Protein AF-A0A0G1W3F5-F1 (afdb_monomer_lite)

Secondary structure (DSSP, 8-state):
---TT-----------PPPTT-TTSPPHHHHHHHHHHHHHHHHHHHHHHHHHHHHHHHHHHHHHHHHHHHHTT-SSS-HHHHHHHHHHHHHHHHHHHHHHHHHHHHHHHHHHHHHHHHHHHHHHHHHHHH-

pLDDT: mean 78.62, std 17.36, range [33.06, 95.81]

Sequence (131 aa):
MINPLRWKFMDQPEYRPSLPGDPTTLPFAEVRRLLFQFTEIYRWAEQTIGIKRAQVKLLKTQLDNSIRFAQTGAGRGSMAQRERQVKIEHIQVVNKLADMEADILALEGLAVGFNAAREVLSREITSRIKE

Foldseek 3Di:
DDDPPPPPPDDPPPPDQDDPPDPVDDDLVVLVVLLVVLVVLLVVLVVVLVVLVVVLVVLVVVLVVLVVCLVVPPDPDDNVVSVVVNVVSVVVSVVVSVVSVVVSVVSVVSSVVSVVSSVSSVVSNVVVVVD

Structure (mmCIF, N/CA/C/O backbone):
data_AF-A0A0G1W3F5-F1
#
_entry.id   AF-A0A0G1W3F5-F1
#
loop_
_atom_site.group_PDB
_atom_site.id
_atom_site.type_symbol
_atom_site.label_atom_id
_atom_site.label_alt_id
_atom_site.label_comp_id
_atom_site.label_asym_id
_atom_site.label_entity_id
_atom_site.label_seq_id
_atom_site.pdbx_PDB_ins_code
_atom_site.Cartn_x
_atom_site.Cartn_y
_atom_site.Cartn_z
_atom_site.occupancy
_atom_site.B_iso_or_equiv
_atom_site.auth_seq_id
_atom_site.auth_comp_id
_atom_site.auth_asym_id
_atom_site.auth_atom_id
_atom_site.pdbx_PDB_model_num
ATOM 1 N N . MET A 1 1 ? -21.636 -14.979 -18.185 1.00 36.84 1 MET A N 1
ATOM 2 C CA . MET A 1 1 ? -20.432 -14.294 -17.664 1.00 36.84 1 MET A CA 1
ATOM 3 C C . MET A 1 1 ? -20.831 -13.538 -16.411 1.00 36.84 1 MET A C 1
ATOM 5 O O . MET A 1 1 ? -21.661 -12.645 -16.495 1.00 36.84 1 MET A O 1
ATOM 9 N N . ILE A 1 2 ? -20.342 -13.973 -15.252 1.00 35.88 2 ILE A N 1
ATOM 10 C CA . ILE A 1 2 ? -20.656 -13.362 -13.956 1.00 35.88 2 ILE A CA 1
ATOM 11 C C . ILE A 1 2 ? -19.676 -12.205 -13.757 1.00 35.88 2 ILE A C 1
ATOM 13 O O . ILE A 1 2 ? -18.471 -12.403 -13.852 1.00 35.88 2 ILE A O 1
ATOM 17 N N . ASN A 1 3 ? -20.206 -11.002 -13.543 1.00 33.06 3 ASN A N 1
ATOM 18 C CA . ASN A 1 3 ? -19.435 -9.790 -13.283 1.00 33.06 3 ASN A CA 1
ATOM 19 C C . ASN A 1 3 ? -18.866 -9.844 -11.845 1.00 33.06 3 ASN A C 1
ATOM 21 O O . ASN A 1 3 ? -19.659 -9.816 -10.900 1.00 33.06 3 ASN A O 1
ATOM 25 N N . PRO A 1 4 ? -17.536 -9.922 -11.649 1.00 43.28 4 PRO A N 1
ATOM 26 C CA . PRO A 1 4 ? -16.928 -10.080 -10.327 1.00 43.28 4 PRO A CA 1
ATOM 27 C C . PRO A 1 4 ? -16.841 -8.769 -9.524 1.00 43.28 4 PRO A C 1
ATOM 29 O O . PRO A 1 4 ? -16.318 -8.772 -8.415 1.00 43.28 4 PRO A O 1
ATOM 32 N N . LEU A 1 5 ? -17.364 -7.650 -10.041 1.00 43.78 5 LEU A N 1
ATOM 33 C CA . LEU A 1 5 ? -17.274 -6.334 -9.398 1.00 43.78 5 LEU A CA 1
ATOM 34 C C . LEU A 1 5 ? -18.594 -5.822 -8.812 1.00 43.78 5 LEU A C 1
ATOM 36 O O . LEU A 1 5 ? -18.704 -4.645 -8.474 1.00 43.78 5 LEU A O 1
ATOM 40 N N . ARG A 1 6 ? -19.588 -6.691 -8.600 1.00 39.56 6 ARG A N 1
ATOM 41 C CA . ARG A 1 6 ? -20.752 -6.337 -7.774 1.00 39.56 6 ARG A CA 1
ATOM 42 C C . ARG A 1 6 ? -20.363 -6.418 -6.293 1.00 39.56 6 ARG A C 1
ATOM 44 O O . ARG A 1 6 ? -20.807 -7.303 -5.566 1.00 39.56 6 ARG A O 1
ATOM 51 N N . TRP A 1 7 ? -19.484 -5.506 -5.878 1.00 41.03 7 TRP A N 1
ATOM 52 C CA . TRP A 1 7 ? -19.165 -5.239 -4.483 1.00 41.03 7 TRP A CA 1
ATOM 53 C C . TRP A 1 7 ? -20.477 -4.891 -3.791 1.00 41.03 7 TRP A C 1
ATOM 55 O O . TRP A 1 7 ? -21.093 -3.858 -4.060 1.00 41.03 7 TRP A O 1
ATOM 65 N N . LYS A 1 8 ? -20.954 -5.821 -2.966 1.00 42.59 8 LYS A N 1
ATOM 66 C CA . LYS A 1 8 ? -22.104 -5.625 -2.096 1.00 42.59 8 LYS A CA 1
ATOM 67 C C . LYS A 1 8 ? -21.735 -4.564 -1.056 1.00 42.59 8 LYS A C 1
ATOM 69 O O . LYS A 1 8 ? -21.284 -4.889 0.030 1.00 42.59 8 LYS A O 1
ATOM 74 N N . PHE A 1 9 ? -21.937 -3.298 -1.404 1.00 44.41 9 PHE A N 1
ATOM 75 C CA . PHE A 1 9 ? -22.120 -2.193 -0.455 1.00 44.41 9 PHE A CA 1
ATOM 76 C C . PHE A 1 9 ? -23.590 -2.087 -0.004 1.00 44.41 9 PHE A C 1
ATOM 78 O O . PHE A 1 9 ? -24.066 -1.013 0.348 1.00 44.41 9 PHE A O 1
ATOM 85 N N . MET A 1 10 ? -24.337 -3.191 -0.055 1.00 41.16 10 MET A N 1
ATOM 86 C CA . MET A 1 10 ? -25.654 -3.303 0.562 1.00 41.16 10 MET A CA 1
ATOM 87 C C . MET A 1 10 ? -25.500 -4.215 1.769 1.00 41.16 10 MET A C 1
ATOM 89 O O . MET A 1 10 ? -24.906 -5.285 1.647 1.00 41.16 10 MET A O 1
ATOM 93 N N . ASP A 1 11 ? -26.002 -3.718 2.894 1.00 47.00 11 ASP A N 1
ATOM 94 C CA . ASP A 1 11 ? -25.831 -4.190 4.266 1.00 47.00 11 ASP A CA 1
ATOM 95 C C . ASP A 1 11 ? -24.517 -3.721 4.910 1.00 47.00 11 ASP A C 1
ATOM 97 O O . ASP A 1 11 ? -23.648 -4.512 5.273 1.00 47.00 11 ASP A O 1
ATOM 101 N N . GLN A 1 12 ? -24.381 -2.401 5.123 1.00 44.97 12 GLN A N 1
ATOM 102 C CA . GLN A 1 12 ? -23.671 -1.988 6.336 1.00 44.97 12 GLN A CA 1
ATOM 103 C C . GLN A 1 12 ? -24.435 -2.636 7.498 1.00 44.97 12 GLN A C 1
ATOM 105 O O . GLN A 1 12 ? -25.625 -2.342 7.634 1.00 44.97 12 GLN A O 1
ATOM 110 N N . PRO A 1 13 ? -23.829 -3.525 8.307 1.00 48.66 13 PRO A N 1
ATOM 111 C CA . PRO A 1 13 ? -24.481 -3.928 9.537 1.00 48.66 13 PRO A CA 1
ATOM 112 C C . PRO A 1 13 ? -24.707 -2.639 10.322 1.00 48.66 13 PRO A C 1
ATOM 114 O O . PRO A 1 13 ? -23.752 -1.902 10.581 1.00 48.66 13 PRO A O 1
ATOM 117 N N . GLU A 1 14 ? -25.970 -2.323 10.619 1.00 48.94 14 GLU A N 1
ATOM 118 C CA . GLU A 1 14 ? -26.295 -1.264 11.565 1.00 48.94 14 GLU A CA 1
ATOM 119 C C . GLU A 1 14 ? -25.416 -1.500 12.788 1.00 48.94 14 GLU A C 1
ATOM 121 O O . GLU A 1 14 ? -25.505 -2.546 13.436 1.00 48.94 14 GLU A O 1
ATOM 126 N N . TYR A 1 15 ? -24.496 -0.573 13.044 1.00 50.91 15 TYR A N 1
ATOM 127 C CA . TYR A 1 15 ? -23.640 -0.648 14.210 1.00 50.91 15 TYR A CA 1
ATOM 128 C C . TYR A 1 15 ? -24.554 -0.558 15.432 1.00 50.91 15 TYR A C 1
ATOM 130 O O . TYR A 1 15 ? -25.026 0.518 15.800 1.00 50.91 15 TYR A O 1
ATOM 138 N N . ARG A 1 16 ? -24.859 -1.716 16.019 1.00 54.91 16 ARG A N 1
ATOM 139 C CA . ARG A 1 16 ? -25.481 -1.806 17.329 1.00 54.91 16 ARG A CA 1
ATOM 140 C C . ARG A 1 16 ? -24.354 -1.711 18.348 1.00 54.91 16 ARG A C 1
ATOM 142 O O . ARG A 1 16 ? -23.524 -2.621 18.369 1.00 54.91 16 ARG A O 1
ATOM 149 N N . PRO A 1 17 ? -24.289 -0.643 19.161 1.00 54.84 17 PRO A N 1
ATOM 150 C CA . PRO A 1 17 ? -23.378 -0.634 20.292 1.00 54.84 17 PRO A CA 1
ATOM 151 C C . PRO A 1 17 ? -23.688 -1.867 21.144 1.00 54.84 17 PRO A C 1
ATOM 153 O O . PRO A 1 17 ? -24.841 -2.131 21.493 1.00 54.84 17 PRO A O 1
ATOM 156 N N . SER A 1 18 ? -22.664 -2.674 21.382 1.00 57.97 18 SER A N 1
ATOM 157 C CA . SER A 1 18 ? -22.783 -3.903 22.150 1.00 57.97 18 SER A CA 1
ATOM 158 C C . SER A 1 18 ? -23.062 -3.558 23.613 1.00 57.97 18 SER A C 1
ATOM 160 O O . SER A 1 18 ? -22.322 -2.777 24.210 1.00 57.97 18 SER A O 1
ATOM 162 N N . LEU A 1 19 ? -24.149 -4.103 24.169 1.00 55.41 19 LEU A N 1
ATOM 163 C CA . LEU A 1 19 ? -24.585 -3.814 25.537 1.00 55.41 19 LEU A CA 1
ATOM 164 C C . LEU A 1 19 ? -23.595 -4.391 26.568 1.00 55.41 19 LEU A C 1
ATOM 166 O O . LEU A 1 19 ? -22.999 -5.447 26.319 1.00 55.41 19 LEU A O 1
ATOM 170 N N . PRO A 1 20 ? -23.450 -3.765 27.752 1.00 49.75 20 PRO A N 1
ATOM 171 C CA . PRO A 1 20 ? -22.631 -4.310 28.830 1.00 49.75 20 PRO A CA 1
ATOM 172 C C . PRO A 1 20 ? -23.066 -5.743 29.176 1.00 49.75 20 PRO A C 1
ATOM 174 O O . PRO A 1 20 ? -24.195 -5.970 29.605 1.00 49.75 20 PRO A O 1
ATOM 177 N N . GLY A 1 21 ? -22.167 -6.715 28.985 1.00 54.38 21 GLY A N 1
ATOM 178 C CA . GLY A 1 21 ? -22.414 -8.130 29.291 1.00 54.38 21 GLY A CA 1
ATOM 179 C C . GLY A 1 21 ? -22.712 -9.039 28.093 1.00 54.38 21 GLY A C 1
ATOM 180 O O . GLY A 1 21 ? -22.874 -10.241 28.297 1.00 54.38 21 GLY A O 1
ATOM 181 N N . ASP A 1 22 ? -22.741 -8.525 26.857 1.00 61.47 22 AS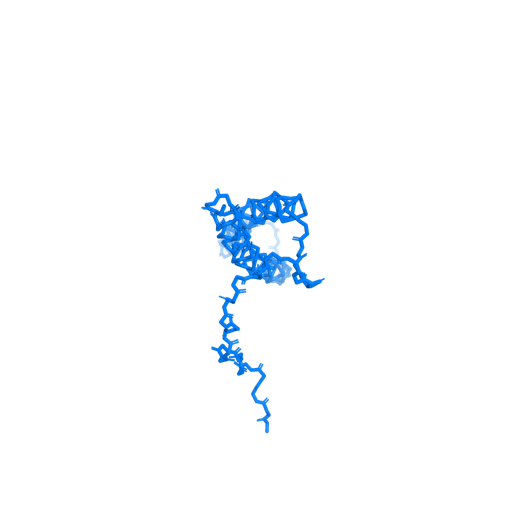P A N 1
ATOM 182 C CA . ASP A 1 22 ? -22.821 -9.384 25.669 1.00 61.47 22 ASP A CA 1
ATOM 183 C C . ASP A 1 22 ? -21.471 -10.113 25.462 1.00 61.47 22 ASP A C 1
ATOM 185 O O . ASP A 1 22 ? -20.437 -9.444 25.351 1.00 61.47 22 ASP A O 1
ATOM 189 N N . PRO A 1 23 ? -21.436 -11.462 25.411 1.00 52.56 23 PRO A N 1
ATOM 190 C CA . PRO A 1 23 ? -20.207 -12.245 25.241 1.00 52.56 23 PRO A CA 1
ATOM 191 C C . PRO A 1 23 ? -19.484 -12.001 23.905 1.00 52.56 23 PRO A C 1
ATOM 193 O O . PRO A 1 23 ? -18.347 -12.440 23.742 1.00 52.56 23 PRO A O 1
ATOM 196 N N . THR A 1 24 ? -20.109 -11.297 22.957 1.00 59.31 24 THR A N 1
ATOM 197 C CA . THR A 1 24 ? -19.477 -10.839 21.708 1.00 59.31 24 THR A CA 1
ATOM 198 C C . THR A 1 24 ? -18.767 -9.484 21.836 1.00 59.31 24 THR A C 1
ATOM 200 O O . THR A 1 24 ? -18.055 -9.060 20.923 1.00 59.31 24 THR A O 1
ATOM 203 N N . THR A 1 25 ? -18.896 -8.821 22.989 1.00 72.44 25 THR A N 1
ATOM 204 C CA . THR A 1 25 ? -18.281 -7.522 23.279 1.00 72.44 25 THR A CA 1
ATOM 205 C C . THR A 1 25 ? -16.818 -7.690 23.657 1.00 72.44 25 THR A C 1
ATOM 207 O O . THR A 1 25 ? -16.486 -8.270 24.692 1.00 72.44 25 THR A O 1
ATOM 210 N N . LEU A 1 26 ? -15.913 -7.112 22.866 1.00 77.56 26 LEU A N 1
ATOM 211 C CA . LEU A 1 26 ? -14.500 -7.066 23.239 1.00 77.56 26 LEU A CA 1
ATOM 212 C C . LEU A 1 26 ? -14.306 -6.302 24.566 1.00 77.56 26 LEU A C 1
ATOM 214 O O . LEU A 1 26 ? -14.922 -5.242 24.756 1.00 77.56 26 LEU A O 1
ATOM 218 N N . PRO A 1 27 ? -13.415 -6.770 25.467 1.00 86.12 27 PRO A N 1
ATOM 219 C CA . PRO A 1 27 ? -13.039 -6.024 26.664 1.00 86.12 27 PRO A CA 1
ATOM 220 C C . PRO A 1 27 ? -12.562 -4.611 26.315 1.00 86.12 27 PRO A C 1
ATOM 222 O O . PRO A 1 27 ? -11.890 -4.406 25.306 1.00 86.12 27 PRO A O 1
ATOM 225 N N . PHE A 1 28 ? -12.850 -3.618 27.160 1.00 84.44 28 PHE A N 1
ATOM 226 C CA . PHE A 1 28 ? -12.495 -2.220 26.868 1.00 84.44 28 PHE A CA 1
ATOM 227 C C . PHE A 1 28 ? -10.990 -2.010 26.621 1.00 84.44 28 PHE A C 1
ATOM 229 O O . PHE A 1 28 ? -10.595 -1.259 25.729 1.00 84.44 28 PHE A O 1
ATOM 236 N N . ALA A 1 29 ? -10.141 -2.721 27.369 1.00 86.31 29 ALA A N 1
ATOM 237 C CA . ALA A 1 29 ? -8.694 -2.718 27.158 1.00 86.31 29 ALA A CA 1
ATOM 238 C C . ALA A 1 29 ? -8.309 -3.218 25.754 1.00 86.31 29 ALA A C 1
ATOM 240 O O . ALA A 1 29 ? -7.408 -2.664 25.127 1.00 86.31 29 ALA A O 1
ATOM 241 N N . GLU A 1 30 ? -9.035 -4.211 25.242 1.00 88.75 30 GLU A N 1
ATOM 242 C CA . GLU A 1 30 ? -8.808 -4.794 23.923 1.00 88.75 30 GLU A CA 1
ATOM 243 C C . GLU A 1 30 ? -9.250 -3.842 22.805 1.00 88.75 30 GLU A C 1
ATOM 245 O O . GLU A 1 30 ? -8.505 -3.625 21.852 1.00 88.75 30 GLU A O 1
ATOM 250 N N . VAL A 1 31 ? -10.391 -3.163 22.969 1.00 87.94 31 VAL A N 1
ATOM 251 C CA . VAL A 1 31 ? -10.846 -2.103 22.048 1.00 87.94 31 VAL A CA 1
ATOM 252 C C . VAL A 1 31 ? -9.803 -0.980 21.947 1.00 87.94 31 VAL A C 1
ATOM 254 O O . VAL A 1 31 ? -9.447 -0.553 20.847 1.00 87.94 31 VAL A O 1
ATOM 257 N N . ARG A 1 32 ? -9.248 -0.529 23.083 1.00 88.50 32 ARG A N 1
ATOM 258 C CA . ARG A 1 32 ? -8.181 0.490 23.107 1.00 88.50 32 ARG A CA 1
ATOM 259 C C . ARG A 1 32 ? -6.888 0.002 22.455 1.00 88.50 32 ARG A C 1
ATOM 261 O O . ARG A 1 32 ? -6.262 0.763 21.716 1.00 88.50 32 ARG A O 1
ATOM 268 N N . ARG A 1 33 ? -6.494 -1.250 22.712 1.00 91.50 33 ARG A N 1
ATOM 269 C CA . ARG A 1 33 ? -5.310 -1.877 22.108 1.00 91.50 33 ARG A CA 1
ATOM 270 C C . ARG A 1 33 ? -5.431 -1.923 20.585 1.00 91.50 33 ARG A C 1
ATOM 272 O O . ARG A 1 33 ? -4.512 -1.488 19.895 1.00 91.50 33 ARG A O 1
ATOM 279 N N . LEU A 1 34 ? -6.574 -2.380 20.072 1.00 90.50 34 LEU A N 1
ATOM 280 C CA . LEU A 1 34 ? -6.845 -2.451 18.636 1.00 90.50 34 LEU A CA 1
ATOM 281 C C . LEU A 1 34 ? -6.871 -1.065 17.988 1.00 90.50 34 LEU A C 1
ATOM 283 O O . LEU A 1 34 ? -6.285 -0.887 16.921 1.00 90.50 34 LEU A O 1
ATOM 287 N N . LEU A 1 35 ? -7.463 -0.058 18.645 1.00 91.44 35 LEU A N 1
ATOM 288 C CA . LEU A 1 35 ? -7.456 1.314 18.128 1.00 91.44 35 LEU A CA 1
ATOM 289 C C . LEU A 1 35 ? -6.023 1.828 17.940 1.00 91.44 35 LEU A C 1
ATOM 291 O O . LEU A 1 35 ? -5.710 2.428 16.908 1.00 91.44 35 LEU A O 1
ATOM 295 N N . PHE A 1 36 ? -5.150 1.588 18.921 1.00 91.06 36 PHE A N 1
ATOM 296 C CA . PHE A 1 36 ? -3.745 1.972 18.825 1.00 91.06 36 PHE A CA 1
ATOM 297 C C . PHE A 1 36 ? -3.041 1.235 17.677 1.00 91.06 36 PHE A C 1
ATOM 299 O O . PHE A 1 36 ? -2.428 1.874 16.825 1.00 91.06 36 PHE A O 1
ATOM 306 N N . GLN A 1 37 ? -3.197 -0.088 17.588 1.00 91.88 37 GLN A N 1
ATOM 307 C CA . GLN A 1 37 ? -2.578 -0.886 16.525 1.00 91.88 37 GLN A CA 1
ATOM 308 C C . GLN A 1 37 ? -3.026 -0.451 15.125 1.00 91.88 37 GLN A C 1
ATOM 310 O O . GLN A 1 37 ? -2.193 -0.255 14.243 1.00 91.88 37 GLN A O 1
ATOM 315 N N . PHE A 1 38 ? -4.325 -0.239 14.917 1.00 91.69 38 PHE A N 1
ATOM 316 C CA . PHE A 1 38 ? -4.845 0.195 13.619 1.00 91.69 38 PHE A CA 1
ATOM 317 C C . PHE A 1 38 ? -4.411 1.623 13.276 1.00 91.69 38 PHE A C 1
ATOM 319 O O . PHE A 1 38 ? -4.216 1.938 12.104 1.00 91.69 38 PHE A O 1
ATOM 326 N N . THR A 1 39 ? -4.209 2.481 14.281 1.00 91.88 39 THR A N 1
ATOM 327 C CA . THR A 1 39 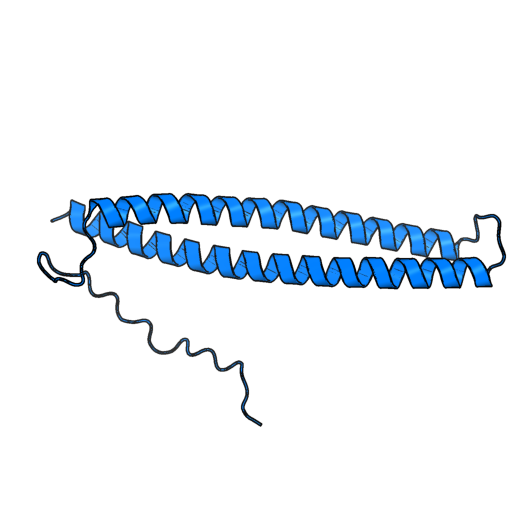? -3.633 3.824 14.094 1.00 91.88 39 THR A CA 1
ATOM 328 C C . THR A 1 39 ? -2.228 3.762 13.518 1.00 91.88 39 THR A C 1
ATOM 330 O O . THR A 1 39 ? -1.933 4.476 12.557 1.00 91.88 39 THR A O 1
ATOM 333 N N . GLU A 1 40 ? -1.389 2.889 14.064 1.00 94.56 40 GLU A N 1
ATOM 334 C CA . GLU A 1 40 ? -0.012 2.732 13.605 1.00 94.56 40 GLU A CA 1
ATOM 335 C C . GLU A 1 40 ? 0.049 2.116 12.203 1.00 94.56 40 GLU A C 1
ATOM 337 O O . GLU A 1 40 ? 0.763 2.631 11.342 1.00 94.56 40 GLU A O 1
ATOM 342 N N . ILE A 1 41 ? -0.769 1.095 11.921 1.00 91.38 41 ILE A N 1
ATOM 343 C CA . ILE A 1 41 ? -0.827 0.479 10.585 1.00 91.38 41 ILE A CA 1
ATOM 344 C C . ILE A 1 41 ? -1.311 1.483 9.531 1.00 91.38 41 ILE A C 1
ATOM 346 O O . ILE A 1 41 ? -0.707 1.591 8.464 1.00 91.38 41 ILE A O 1
ATOM 350 N N . TYR A 1 42 ? -2.358 2.255 9.836 1.00 91.88 42 TYR A N 1
ATOM 351 C CA . TYR A 1 42 ? -2.849 3.309 8.947 1.00 91.88 42 TYR A CA 1
ATOM 352 C C . TYR A 1 42 ? -1.755 4.334 8.620 1.00 91.88 42 TYR A C 1
ATOM 354 O O . TYR A 1 42 ? -1.519 4.648 7.455 1.00 91.88 42 TYR A O 1
ATOM 362 N N . ARG A 1 43 ? -1.050 4.838 9.642 1.00 93.75 43 ARG A N 1
ATOM 363 C CA . ARG A 1 43 ? 0.031 5.819 9.451 1.00 93.75 43 ARG A CA 1
ATOM 364 C C . ARG A 1 43 ? 1.169 5.259 8.608 1.00 93.75 43 ARG A C 1
ATOM 366 O O . ARG A 1 43 ? 1.676 5.957 7.732 1.00 93.75 43 ARG A O 1
ATOM 373 N N . TRP A 1 44 ? 1.561 4.016 8.867 1.00 95.69 44 TRP A N 1
ATOM 374 C CA . TRP A 1 44 ? 2.590 3.334 8.092 1.00 95.69 44 TRP A CA 1
ATOM 375 C C . TRP A 1 44 ? 2.182 3.174 6.620 1.00 95.69 44 TRP A C 1
ATOM 377 O O . TRP A 1 44 ? 2.996 3.434 5.729 1.00 95.69 44 TRP A O 1
ATOM 387 N N . ALA A 1 45 ? 0.924 2.807 6.354 1.00 92.62 45 ALA A N 1
ATOM 388 C CA . ALA A 1 45 ? 0.404 2.673 4.997 1.00 92.62 45 ALA A CA 1
ATOM 389 C C . ALA A 1 45 ? 0.462 4.014 4.246 1.00 92.62 45 ALA A C 1
ATOM 391 O O . ALA A 1 45 ? 1.045 4.077 3.164 1.00 92.62 45 ALA A O 1
ATOM 392 N N . GLU A 1 46 ? -0.024 5.099 4.857 1.00 93.44 46 GLU A N 1
ATOM 393 C CA . GLU A 1 46 ? 0.013 6.455 4.285 1.00 93.44 46 GLU A CA 1
ATOM 394 C C . GLU A 1 46 ? 1.440 6.921 3.952 1.00 93.44 46 GLU A C 1
ATOM 396 O O . GLU A 1 46 ? 1.715 7.411 2.852 1.00 93.44 46 GLU A O 1
ATOM 401 N N . GLN A 1 47 ? 2.388 6.719 4.874 1.00 95.81 47 GLN A N 1
ATOM 402 C CA . GLN A 1 47 ? 3.795 7.061 4.640 1.00 95.81 47 GLN A CA 1
ATOM 403 C C . GLN A 1 47 ? 4.392 6.249 3.485 1.00 95.81 47 GLN A C 1
ATOM 405 O O . GLN A 1 47 ? 5.087 6.795 2.622 1.00 95.81 47 GLN A O 1
ATOM 410 N N . THR A 1 48 ? 4.092 4.951 3.438 1.00 94.44 48 THR A N 1
ATOM 411 C CA . THR A 1 48 ? 4.607 4.048 2.404 1.00 94.44 48 THR A CA 1
ATOM 412 C C . THR A 1 48 ? 4.038 4.392 1.025 1.00 94.44 48 THR A C 1
ATOM 414 O O . THR A 1 48 ? 4.788 4.410 0.045 1.00 94.44 48 THR A O 1
ATOM 417 N N . ILE A 1 49 ? 2.748 4.739 0.937 1.00 95.12 49 ILE A N 1
ATOM 418 C CA . ILE A 1 49 ? 2.110 5.239 -0.292 1.00 95.12 49 ILE A CA 1
ATOM 419 C C . ILE A 1 49 ? 2.834 6.492 -0.793 1.00 95.12 49 ILE A C 1
ATOM 421 O O . ILE A 1 49 ? 3.179 6.576 -1.974 1.00 95.12 49 ILE A O 1
ATOM 425 N N . GLY A 1 50 ? 3.119 7.446 0.101 1.00 94.19 50 GLY A N 1
ATOM 426 C CA . GLY A 1 50 ? 3.851 8.668 -0.238 1.00 94.19 50 GLY A CA 1
ATOM 427 C C . GLY A 1 50 ? 5.224 8.386 -0.859 1.00 94.19 50 GLY A C 1
ATOM 428 O O . GLY A 1 50 ? 5.558 8.933 -1.914 1.00 94.19 50 GLY A O 1
ATOM 429 N N . ILE A 1 51 ? 5.991 7.474 -0.256 1.00 95.62 51 ILE A N 1
ATOM 430 C CA . ILE A 1 51 ? 7.309 7.062 -0.759 1.00 95.62 51 ILE A CA 1
ATOM 431 C C . ILE A 1 51 ? 7.190 6.384 -2.129 1.00 95.62 51 ILE A C 1
ATOM 433 O O . ILE A 1 51 ? 7.910 6.752 -3.061 1.00 95.62 51 ILE A O 1
ATOM 437 N N . LYS A 1 52 ? 6.271 5.423 -2.288 1.00 92.94 52 LYS A N 1
ATOM 438 C CA . LYS A 1 52 ? 6.091 4.702 -3.559 1.00 92.94 52 LYS A CA 1
ATOM 439 C C . LYS A 1 52 ? 5.660 5.640 -4.688 1.00 92.94 52 LYS A C 1
ATOM 441 O O . LYS A 1 52 ? 6.214 5.568 -5.782 1.00 92.94 52 LYS A O 1
ATOM 446 N N . ARG A 1 53 ? 4.756 6.591 -4.430 1.00 95.25 53 ARG A N 1
ATOM 447 C CA . ARG A 1 53 ? 4.363 7.615 -5.418 1.00 95.25 53 ARG A CA 1
ATOM 448 C C . ARG A 1 53 ? 5.549 8.483 -5.853 1.00 95.25 53 ARG A C 1
ATOM 450 O O . ARG A 1 53 ? 5.689 8.782 -7.041 1.00 95.25 53 ARG A O 1
ATOM 457 N N . ALA A 1 54 ? 6.432 8.854 -4.924 1.00 93.69 54 ALA A N 1
ATOM 458 C CA . ALA A 1 54 ? 7.654 9.587 -5.255 1.00 93.69 54 ALA A CA 1
ATOM 459 C C . ALA A 1 54 ? 8.607 8.752 -6.133 1.00 93.69 54 ALA A C 1
ATOM 461 O O . ALA A 1 54 ? 9.147 9.265 -7.116 1.00 93.69 54 ALA A O 1
ATOM 462 N N . GLN A 1 55 ? 8.760 7.459 -5.834 1.00 92.50 55 GLN A N 1
ATOM 463 C CA . GLN A 1 55 ? 9.558 6.529 -6.643 1.00 92.50 55 GLN A CA 1
ATOM 464 C C . GLN A 1 55 ? 8.988 6.355 -8.056 1.00 92.50 55 GLN A C 1
ATOM 466 O O . GLN A 1 55 ? 9.742 6.420 -9.026 1.00 92.50 55 GLN A O 1
ATOM 471 N N . VAL A 1 56 ? 7.666 6.217 -8.190 1.00 92.50 56 VAL A N 1
ATOM 472 C CA . VAL A 1 56 ? 6.975 6.161 -9.489 1.00 92.50 56 VAL A CA 1
ATOM 473 C C . VAL A 1 56 ? 7.261 7.420 -10.309 1.00 92.50 56 VAL A C 1
ATOM 475 O O . VAL A 1 56 ? 7.623 7.325 -11.482 1.00 92.50 56 VAL A O 1
ATOM 478 N N . LYS A 1 57 ? 7.166 8.609 -9.700 1.00 93.44 57 LYS A N 1
ATOM 479 C CA . LYS A 1 57 ? 7.460 9.882 -10.379 1.00 93.44 57 LYS A CA 1
ATOM 480 C C . LYS A 1 57 ? 8.910 9.954 -10.871 1.00 93.44 57 LYS A C 1
ATOM 482 O O . LYS A 1 57 ? 9.156 10.406 -11.992 1.00 93.44 57 LYS A O 1
ATOM 487 N N . LEU A 1 58 ? 9.859 9.493 -10.056 1.00 91.31 58 LEU A N 1
ATOM 488 C CA . LEU A 1 58 ? 11.272 9.445 -10.426 1.00 91.31 58 LEU A CA 1
ATOM 489 C C . LEU A 1 58 ? 11.517 8.481 -11.595 1.00 91.31 58 LEU A C 1
ATOM 491 O O . LEU A 1 58 ? 12.171 8.863 -12.562 1.00 91.31 58 LEU A O 1
ATOM 495 N N . LEU A 1 59 ? 10.959 7.268 -11.539 1.00 89.19 59 LEU A N 1
ATOM 496 C CA . LEU A 1 59 ? 11.108 6.261 -12.596 1.00 89.19 59 LEU A CA 1
ATOM 497 C C . LEU A 1 59 ? 10.496 6.718 -13.924 1.00 89.19 59 LEU A C 1
ATOM 499 O O . LEU A 1 59 ? 11.127 6.558 -14.965 1.00 89.19 59 LEU A O 1
ATOM 503 N N . LYS A 1 60 ? 9.315 7.350 -13.893 1.00 89.38 60 LYS A N 1
ATOM 504 C CA . LYS A 1 60 ? 8.703 7.958 -15.089 1.00 89.38 60 LYS A CA 1
ATOM 505 C C . LYS A 1 60 ? 9.617 9.028 -15.698 1.00 89.38 60 LYS A C 1
ATOM 507 O O . LYS A 1 60 ? 9.868 9.014 -16.896 1.00 89.38 60 LYS A O 1
ATOM 512 N N . THR A 1 61 ? 10.209 9.882 -14.860 1.00 89.44 61 THR A N 1
ATOM 513 C CA . THR A 1 61 ? 11.154 10.920 -15.315 1.00 89.44 61 THR A CA 1
ATOM 514 C C . THR A 1 61 ? 12.423 10.321 -15.934 1.00 89.44 61 THR A C 1
ATOM 516 O O . THR A 1 61 ? 12.915 10.813 -16.948 1.00 89.44 61 THR A O 1
ATOM 519 N N . GLN A 1 62 ? 12.965 9.252 -15.342 1.00 85.06 62 GLN A N 1
ATOM 520 C CA . GLN A 1 62 ? 14.121 8.540 -15.894 1.00 85.06 62 GLN A CA 1
ATOM 521 C C . GLN A 1 62 ? 13.796 7.910 -17.252 1.00 85.06 62 GLN A C 1
ATOM 523 O O . GLN A 1 62 ? 14.585 8.055 -18.183 1.00 85.06 62 GLN A O 1
ATOM 528 N N . LEU A 1 63 ? 12.623 7.282 -17.384 1.00 84.56 63 LEU A N 1
ATOM 529 C CA . LEU A 1 63 ? 12.170 6.683 -18.637 1.00 84.56 63 LEU A CA 1
ATOM 530 C C . LEU A 1 63 ? 12.047 7.726 -19.757 1.00 84.56 63 LEU A C 1
ATOM 532 O O . LEU A 1 63 ? 12.573 7.514 -20.851 1.00 84.56 63 LEU A O 1
ATOM 536 N N . ASP A 1 64 ? 11.426 8.871 -19.473 1.00 85.06 64 ASP A N 1
ATOM 537 C CA . ASP A 1 64 ? 11.278 9.966 -20.439 1.00 85.06 64 ASP A CA 1
ATOM 538 C C . ASP A 1 64 ? 12.637 10.506 -20.907 1.00 85.06 64 ASP A C 1
ATOM 540 O O . ASP A 1 64 ? 12.839 10.776 -22.095 1.00 85.06 64 ASP A O 1
ATOM 544 N N . ASN A 1 65 ? 13.598 10.628 -19.986 1.00 83.19 65 ASN A N 1
ATOM 545 C CA . ASN A 1 65 ? 14.952 11.070 -20.310 1.00 83.19 65 ASN A CA 1
ATOM 546 C C . ASN A 1 65 ? 15.692 10.054 -21.189 1.00 83.19 65 ASN A C 1
ATOM 548 O O . ASN A 1 65 ? 16.332 10.457 -22.162 1.00 83.19 65 ASN A O 1
ATOM 552 N N . SER A 1 66 ? 15.567 8.754 -20.901 1.00 79.06 66 SER A N 1
ATOM 553 C CA . SER A 1 66 ? 16.154 7.694 -21.732 1.00 79.06 66 SER A CA 1
ATOM 554 C C . SER A 1 66 ? 15.572 7.689 -23.147 1.00 79.06 66 SER A C 1
ATOM 556 O O . SER A 1 66 ? 16.319 7.570 -24.119 1.00 79.06 66 SER A O 1
ATOM 558 N N . ILE A 1 67 ? 14.257 7.892 -23.293 1.00 78.88 67 ILE A N 1
ATOM 559 C CA . ILE A 1 67 ? 13.602 7.991 -24.606 1.00 78.88 67 ILE A CA 1
ATOM 560 C C . ILE A 1 67 ? 14.119 9.209 -25.381 1.00 78.88 67 ILE A C 1
ATOM 562 O O . ILE A 1 67 ? 14.490 9.081 -26.549 1.00 78.88 67 ILE A O 1
ATOM 566 N N . ARG A 1 68 ? 14.203 10.383 -24.743 1.00 80.19 68 ARG A N 1
ATOM 567 C CA . ARG A 1 68 ? 14.734 11.596 -25.391 1.00 80.19 68 ARG A CA 1
ATOM 568 C C . ARG A 1 68 ? 16.188 11.427 -25.819 1.00 80.19 68 ARG A C 1
ATOM 570 O O . ARG A 1 68 ? 16.544 11.823 -26.923 1.00 80.19 68 ARG A O 1
ATOM 577 N N . PHE A 1 69 ? 17.020 10.815 -24.980 1.00 72.94 69 PHE A N 1
ATOM 578 C CA . PHE A 1 69 ? 18.418 10.528 -25.307 1.00 72.94 69 PHE A CA 1
ATOM 579 C C . PHE A 1 69 ? 18.554 9.580 -26.508 1.00 72.94 69 PHE A C 1
ATOM 581 O O . PHE A 1 69 ? 19.395 9.789 -27.383 1.00 72.94 69 PHE A O 1
ATOM 588 N N . ALA A 1 70 ? 17.692 8.564 -26.591 1.00 71.00 70 ALA A N 1
ATOM 589 C CA . ALA A 1 70 ? 17.637 7.660 -27.736 1.00 71.00 70 ALA A CA 1
ATOM 590 C C . ALA A 1 70 ? 17.294 8.393 -29.041 1.00 71.00 70 ALA A C 1
ATOM 592 O O . ALA A 1 70 ? 17.893 8.119 -30.080 1.00 71.00 70 ALA A O 1
ATOM 593 N N . GLN A 1 71 ? 16.356 9.342 -28.970 1.00 72.81 71 GLN A N 1
ATOM 594 C CA . GLN A 1 71 ? 15.871 10.117 -30.113 1.00 72.81 71 GLN A CA 1
ATOM 595 C C . GLN A 1 71 ? 16.872 11.172 -30.605 1.00 72.81 71 GLN A C 1
ATOM 597 O O . GLN A 1 71 ? 16.919 11.449 -31.799 1.00 72.81 71 GLN A O 1
ATOM 602 N N . THR A 1 72 ? 17.688 11.756 -29.722 1.00 75.31 72 THR A N 1
ATOM 603 C CA . THR A 1 72 ? 18.643 12.820 -30.092 1.00 75.31 72 THR A CA 1
ATOM 604 C C . THR A 1 72 ? 19.951 12.303 -30.692 1.00 75.31 72 THR A C 1
ATOM 606 O O . THR A 1 72 ? 20.788 13.099 -31.112 1.00 75.31 72 THR A O 1
ATOM 609 N N . GLY A 1 73 ? 20.162 10.983 -30.756 1.00 59.91 73 GLY A N 1
ATOM 610 C CA . GLY A 1 73 ? 21.332 10.398 -31.418 1.00 59.91 73 GLY A CA 1
ATOM 611 C C . GLY A 1 73 ? 22.676 10.678 -30.723 1.00 59.91 73 GLY A C 1
ATOM 612 O O . GLY A 1 73 ? 23.729 10.338 -31.271 1.00 59.91 73 GLY A O 1
ATOM 613 N N . ALA A 1 74 ? 22.682 11.215 -29.501 1.00 55.75 74 ALA A N 1
ATOM 614 C CA . ALA A 1 74 ? 23.891 11.564 -28.756 1.00 55.75 74 ALA A CA 1
ATOM 615 C C . ALA A 1 74 ? 24.522 10.331 -28.074 1.00 55.75 74 ALA A C 1
ATOM 617 O O . ALA A 1 74 ? 24.341 10.106 -26.891 1.00 55.75 74 ALA A O 1
ATOM 618 N N . GLY A 1 75 ? 25.263 9.490 -28.797 1.00 56.91 75 GLY A N 1
ATOM 619 C CA . GLY A 1 75 ? 25.900 8.295 -28.219 1.00 56.91 75 GLY A CA 1
ATOM 620 C C . GLY A 1 75 ? 26.861 7.602 -29.183 1.00 56.91 75 GLY A C 1
ATOM 621 O O . GLY A 1 75 ? 26.887 7.928 -30.368 1.00 56.91 75 GLY A O 1
ATOM 622 N N . ARG A 1 76 ? 27.662 6.642 -28.703 1.00 57.44 76 ARG A N 1
ATOM 623 C CA . ARG A 1 76 ? 28.484 5.751 -29.549 1.00 57.44 76 ARG A CA 1
ATOM 624 C C . ARG A 1 76 ? 27.757 4.408 -29.704 1.00 57.44 76 ARG A C 1
ATOM 626 O O . ARG A 1 76 ? 27.450 3.774 -28.706 1.00 57.44 76 ARG A O 1
ATOM 633 N N . GLY A 1 77 ? 27.455 3.999 -30.939 1.00 65.62 77 GLY A N 1
ATOM 634 C CA . GLY A 1 77 ? 26.725 2.758 -31.269 1.00 65.62 77 GLY A CA 1
ATOM 635 C C . GLY A 1 77 ? 25.763 2.948 -32.446 1.00 65.62 77 GLY A C 1
ATOM 636 O O . GLY A 1 77 ? 25.373 4.085 -32.722 1.00 65.62 77 GLY A O 1
ATOM 637 N N . SER A 1 78 ? 25.379 1.881 -33.153 1.00 74.75 78 SER A N 1
ATOM 638 C CA . SER A 1 78 ? 24.427 2.001 -34.273 1.00 74.75 78 SER A CA 1
ATOM 639 C C . SER A 1 78 ? 23.020 2.358 -33.770 1.00 74.75 78 SER A C 1
ATOM 641 O O . SER A 1 78 ? 22.653 2.006 -32.647 1.00 74.75 78 SER A O 1
ATOM 643 N N . MET A 1 79 ? 22.212 3.047 -34.585 1.00 71.94 79 MET A N 1
ATOM 644 C CA . MET A 1 79 ? 20.821 3.396 -34.234 1.00 71.94 79 MET A CA 1
ATOM 645 C C . MET A 1 79 ? 20.010 2.163 -33.803 1.00 71.94 79 MET A C 1
ATOM 647 O O . MET A 1 79 ? 19.371 2.176 -32.755 1.00 71.94 79 MET A O 1
ATOM 651 N N . ALA A 1 80 ? 20.150 1.051 -34.533 1.00 74.06 80 ALA A N 1
ATOM 652 C CA . ALA A 1 80 ? 19.465 -0.208 -34.237 1.00 74.06 80 ALA A CA 1
ATOM 653 C C . ALA A 1 80 ? 19.837 -0.811 -32.865 1.00 74.06 80 ALA A C 1
ATOM 655 O O . ALA A 1 80 ? 19.004 -1.454 -32.225 1.00 74.06 80 ALA A O 1
ATOM 656 N N . GLN A 1 81 ? 21.074 -0.618 -32.390 1.00 74.50 81 GLN A N 1
ATOM 657 C CA . GLN A 1 81 ? 21.483 -1.067 -31.052 1.00 74.50 81 GLN A CA 1
ATOM 658 C C . GLN A 1 81 ? 20.858 -0.205 -29.951 1.00 74.50 81 GLN A C 1
ATOM 660 O O . GLN A 1 81 ? 20.406 -0.744 -28.942 1.00 74.50 81 GLN A O 1
ATOM 665 N N . ARG A 1 82 ? 20.776 1.115 -30.153 1.00 71.06 82 ARG A N 1
ATOM 666 C CA . ARG A 1 82 ? 20.172 2.039 -29.178 1.00 71.06 82 ARG A CA 1
ATOM 667 C C . ARG A 1 82 ? 18.671 1.835 -29.058 1.00 71.06 82 ARG A C 1
ATOM 669 O O . ARG A 1 82 ? 18.157 1.780 -27.949 1.00 71.06 82 ARG A O 1
ATOM 676 N N . GLU A 1 83 ? 17.984 1.650 -30.182 1.00 72.31 83 GLU A N 1
ATOM 677 C CA . GLU A 1 83 ? 16.550 1.352 -30.194 1.00 72.31 83 GLU A CA 1
ATOM 678 C C . GLU A 1 83 ? 16.233 0.051 -29.455 1.00 72.31 83 GLU A C 1
ATOM 680 O O . GLU A 1 83 ? 15.294 0.004 -28.660 1.00 72.31 83 GLU A O 1
ATOM 685 N N . ARG A 1 84 ? 17.037 -1.003 -29.659 1.00 75.69 84 ARG A N 1
ATOM 686 C CA . ARG A 1 84 ? 16.879 -2.261 -28.916 1.00 75.69 84 ARG A CA 1
ATOM 687 C C . ARG A 1 84 ? 17.129 -2.081 -27.421 1.00 75.69 84 ARG A C 1
ATOM 689 O O . ARG A 1 84 ? 16.331 -2.579 -26.633 1.00 75.69 84 ARG A O 1
ATOM 696 N N . GLN A 1 85 ? 18.187 -1.367 -27.039 1.00 76.06 85 GLN A N 1
ATOM 697 C CA . GLN A 1 85 ? 18.516 -1.118 -25.633 1.00 76.06 85 GLN A CA 1
ATOM 698 C C . GLN A 1 85 ? 17.397 -0.347 -24.926 1.00 76.06 85 GLN A C 1
ATOM 700 O O . GLN A 1 85 ? 16.903 -0.780 -23.890 1.00 76.06 85 GLN A O 1
ATOM 705 N N . VAL A 1 86 ? 16.924 0.738 -25.539 1.00 76.75 86 VAL A N 1
ATOM 706 C CA . VAL A 1 86 ? 15.843 1.567 -24.993 1.00 76.75 86 VAL A CA 1
ATOM 707 C C . VAL A 1 86 ? 14.553 0.773 -24.906 1.00 76.75 86 VAL A C 1
ATOM 709 O O . VAL A 1 86 ? 13.847 0.883 -23.916 1.00 76.75 86 VAL A O 1
ATOM 712 N N . LYS A 1 87 ? 14.253 -0.085 -25.887 1.00 77.75 87 LYS A N 1
ATOM 713 C CA . LYS A 1 87 ? 13.073 -0.955 -25.838 1.00 77.75 87 LYS A CA 1
ATOM 714 C C . LYS A 1 87 ? 13.136 -1.961 -24.682 1.00 77.75 87 LYS A C 1
ATOM 716 O O . LYS A 1 87 ? 12.115 -2.199 -24.044 1.00 77.75 87 LYS A O 1
ATOM 721 N N . ILE A 1 88 ? 14.308 -2.531 -24.395 1.00 77.75 88 ILE A N 1
ATOM 722 C CA . ILE A 1 88 ? 14.502 -3.456 -23.265 1.00 77.75 88 ILE A CA 1
ATOM 723 C C . ILE A 1 88 ? 14.366 -2.713 -21.931 1.00 77.75 88 ILE A C 1
ATOM 725 O O . ILE A 1 88 ? 13.598 -3.148 -21.072 1.00 77.75 88 ILE A O 1
ATOM 729 N N . GLU A 1 89 ? 15.048 -1.575 -21.778 1.00 78.12 89 GLU A N 1
ATOM 730 C CA . GLU A 1 89 ? 14.940 -0.723 -20.586 1.00 78.12 89 GLU A CA 1
ATOM 731 C C . GLU A 1 89 ? 13.498 -0.255 -20.367 1.00 78.12 89 GLU A C 1
ATOM 733 O O . GLU A 1 89 ? 12.992 -0.295 -19.248 1.00 78.12 89 GLU A O 1
ATOM 738 N N . HIS A 1 90 ? 12.798 0.101 -21.444 1.00 82.81 90 HIS A N 1
ATOM 739 C CA . HIS A 1 90 ? 11.405 0.518 -21.398 1.00 82.81 90 HIS A CA 1
ATOM 740 C C . HIS A 1 90 ? 10.501 -0.595 -20.867 1.00 82.81 90 HIS A C 1
ATOM 742 O O . HIS A 1 90 ? 9.706 -0.344 -19.969 1.00 82.81 90 HIS A O 1
ATOM 748 N N . ILE A 1 91 ? 10.640 -1.831 -21.357 1.00 83.06 91 ILE A N 1
ATOM 749 C CA . ILE A 1 91 ? 9.830 -2.963 -20.876 1.00 83.06 91 ILE A CA 1
ATOM 750 C C . ILE A 1 91 ? 10.083 -3.219 -19.384 1.00 83.06 91 ILE A C 1
ATOM 752 O O . ILE A 1 91 ? 9.138 -3.396 -18.618 1.00 83.06 91 ILE A O 1
ATOM 756 N N . GLN A 1 92 ? 11.345 -3.204 -18.952 1.00 84.25 92 GLN A N 1
ATOM 757 C CA . GLN A 1 92 ? 11.696 -3.433 -17.549 1.00 84.25 92 GLN A CA 1
ATOM 758 C C . GLN A 1 92 ? 11.149 -2.335 -16.629 1.00 84.25 92 GLN A C 1
ATOM 760 O O . GLN A 1 92 ? 10.587 -2.638 -15.575 1.00 84.25 92 GLN A O 1
ATOM 765 N N . VAL A 1 93 ? 11.285 -1.066 -17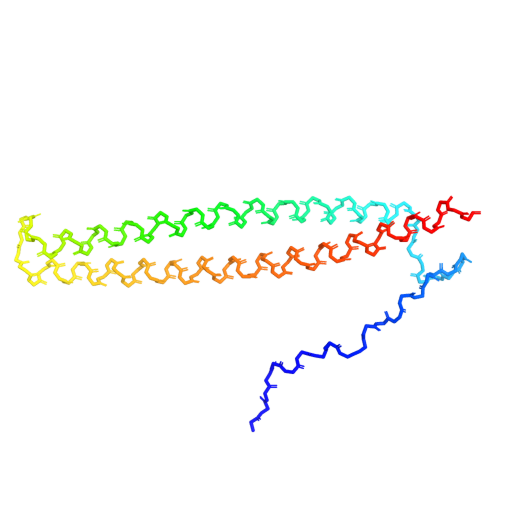.024 1.00 86.12 93 VAL A N 1
ATOM 766 C CA . VAL A 1 93 ? 10.784 0.069 -16.239 1.00 86.12 93 VAL A CA 1
ATOM 767 C C . VAL A 1 93 ? 9.258 0.088 -16.217 1.00 86.12 93 VAL A C 1
ATOM 769 O O . VAL A 1 93 ? 8.688 0.319 -15.156 1.00 86.12 93 VAL A O 1
ATOM 772 N N . VAL A 1 94 ? 8.588 -0.208 -17.334 1.00 87.06 94 VAL A N 1
ATOM 773 C CA . VAL A 1 94 ? 7.120 -0.286 -17.388 1.00 87.06 94 VAL A CA 1
ATOM 774 C C . VAL A 1 94 ? 6.586 -1.397 -16.489 1.00 87.06 94 VAL A C 1
ATOM 776 O O . VAL A 1 94 ? 5.661 -1.141 -15.724 1.00 87.06 94 VAL A O 1
ATOM 779 N N . ASN A 1 95 ? 7.193 -2.587 -16.500 1.00 89.44 95 ASN A N 1
ATOM 780 C CA . ASN A 1 95 ? 6.790 -3.665 -15.591 1.00 89.44 95 ASN A CA 1
ATOM 781 C C . ASN A 1 95 ? 6.967 -3.248 -14.125 1.00 89.44 95 ASN A C 1
ATOM 783 O O . ASN A 1 95 ? 6.047 -3.378 -13.326 1.00 89.44 95 ASN A O 1
ATOM 787 N N . LYS A 1 96 ? 8.112 -2.644 -13.788 1.00 90.56 96 LYS A N 1
ATOM 788 C CA . LYS A 1 96 ? 8.371 -2.144 -12.432 1.00 90.56 96 LYS A CA 1
ATOM 789 C C . LYS A 1 96 ? 7.389 -1.047 -12.010 1.00 90.56 96 LYS A C 1
ATOM 791 O O . LYS A 1 96 ? 7.010 -0.981 -10.844 1.00 90.56 96 LYS A O 1
ATOM 796 N N . LEU A 1 97 ? 6.997 -0.171 -12.935 1.00 92.19 97 LEU A N 1
ATOM 797 C CA . LEU A 1 97 ? 5.986 0.856 -12.690 1.00 92.19 97 LEU A CA 1
ATOM 798 C C . LEU A 1 97 ? 4.616 0.230 -12.428 1.00 92.19 97 LEU A C 1
ATOM 800 O O . LEU A 1 97 ? 3.964 0.635 -11.472 1.00 92.19 97 LEU A O 1
ATOM 804 N N . ALA A 1 98 ? 4.217 -0.769 -13.219 1.00 91.19 98 ALA A N 1
ATOM 805 C CA . ALA A 1 98 ? 2.960 -1.483 -13.025 1.00 91.19 98 ALA A CA 1
ATOM 806 C C . ALA A 1 98 ? 2.910 -2.186 -11.657 1.00 91.19 98 ALA A C 1
ATOM 808 O O . ALA A 1 98 ? 1.923 -2.046 -10.938 1.00 91.19 98 ALA A O 1
ATOM 809 N N . ASP A 1 99 ? 3.996 -2.856 -11.257 1.00 93.69 99 ASP A N 1
ATOM 810 C CA . ASP A 1 99 ? 4.104 -3.495 -9.939 1.00 93.69 99 ASP A CA 1
ATOM 811 C C . ASP A 1 99 ? 3.989 -2.463 -8.803 1.00 93.69 99 ASP A C 1
ATOM 813 O O . ASP A 1 99 ? 3.252 -2.656 -7.837 1.00 93.69 99 ASP A O 1
ATOM 817 N N . MET A 1 100 ? 4.668 -1.316 -8.930 1.00 93.31 100 MET A N 1
ATOM 818 C CA . MET A 1 100 ? 4.578 -0.239 -7.939 1.00 93.31 100 MET A CA 1
ATOM 819 C C . MET A 1 100 ? 3.185 0.390 -7.866 1.00 93.31 100 MET A C 1
ATOM 821 O O . MET A 1 100 ? 2.737 0.742 -6.776 1.00 93.31 100 MET A O 1
ATOM 825 N N . GLU A 1 101 ? 2.508 0.561 -9.000 1.00 93.62 101 GLU A N 1
ATOM 826 C CA . GLU A 1 101 ? 1.142 1.087 -9.051 1.00 93.62 101 GLU A CA 1
ATOM 827 C C . GLU A 1 101 ? 0.145 0.102 -8.417 1.00 93.62 101 GLU A C 1
ATOM 829 O O . GLU A 1 101 ? -0.724 0.527 -7.653 1.00 93.62 101 GLU A O 1
ATOM 834 N N . ALA A 1 102 ? 0.320 -1.207 -8.632 1.00 94.81 102 ALA A N 1
ATOM 835 C CA . ALA A 1 102 ? -0.464 -2.245 -7.963 1.00 94.81 102 ALA A CA 1
ATOM 836 C C . ALA A 1 102 ? -0.237 -2.259 -6.439 1.00 94.81 102 ALA A C 1
ATOM 838 O O . ALA A 1 102 ? -1.200 -2.314 -5.671 1.00 94.81 102 ALA A O 1
ATOM 839 N N . ASP A 1 103 ? 1.015 -2.136 -5.989 1.00 93.81 103 ASP A N 1
ATOM 840 C CA . ASP A 1 103 ? 1.352 -2.025 -4.565 1.00 93.81 103 ASP A CA 1
ATOM 841 C C . ASP A 1 103 ? 0.707 -0.797 -3.907 1.00 93.81 103 ASP A C 1
ATOM 843 O O . ASP A 1 103 ? 0.229 -0.872 -2.774 1.00 93.81 103 ASP A O 1
ATOM 847 N N . ILE A 1 104 ? 0.714 0.350 -4.598 1.00 95.50 104 ILE A N 1
ATOM 848 C CA . ILE A 1 104 ? 0.085 1.583 -4.108 1.00 95.50 104 ILE A CA 1
ATOM 849 C C . ILE A 1 104 ? -1.416 1.358 -3.917 1.00 95.50 104 ILE A C 1
ATOM 851 O O . ILE A 1 104 ? -1.929 1.655 -2.842 1.00 95.50 104 ILE A O 1
ATOM 855 N N . LEU A 1 105 ? -2.099 0.781 -4.910 1.00 95.69 105 LEU A N 1
ATOM 856 C CA . LEU A 1 105 ? -3.530 0.468 -4.827 1.00 95.69 105 LEU A CA 1
ATOM 857 C C . LEU A 1 105 ? -3.854 -0.472 -3.657 1.00 95.69 105 LEU A C 1
ATOM 859 O O . LEU A 1 105 ? -4.830 -0.258 -2.936 1.00 95.69 105 LEU A O 1
ATOM 863 N N . ALA A 1 106 ? -3.028 -1.497 -3.435 1.00 94.19 106 ALA A N 1
ATOM 864 C CA . ALA A 1 106 ? -3.204 -2.412 -2.311 1.00 94.19 106 ALA A CA 1
ATOM 865 C C . ALA A 1 106 ? -3.046 -1.697 -0.957 1.00 94.19 106 ALA A C 1
ATOM 867 O O . ALA A 1 106 ? -3.852 -1.904 -0.046 1.00 94.19 106 ALA A O 1
ATOM 868 N N . LEU A 1 107 ? -2.041 -0.825 -0.830 1.00 94.06 107 LEU A N 1
ATOM 869 C CA . LEU A 1 107 ? -1.821 -0.030 0.379 1.00 94.06 107 LEU A CA 1
ATOM 870 C C . LEU A 1 107 ? -2.936 0.993 0.616 1.00 94.06 107 LEU A C 1
ATOM 872 O O . LEU A 1 107 ? -3.321 1.197 1.763 1.00 94.06 107 LEU A O 1
ATOM 876 N N . GLU A 1 108 ? -3.479 1.605 -0.437 1.00 95.25 108 GLU A N 1
ATOM 877 C CA . GLU A 1 108 ? -4.624 2.518 -0.343 1.00 95.25 108 GLU A CA 1
ATOM 878 C C . GLU A 1 108 ? -5.869 1.790 0.171 1.00 95.25 108 GLU A C 1
ATOM 880 O O . GLU A 1 108 ? -6.519 2.260 1.104 1.00 95.25 108 GLU A O 1
ATOM 885 N N . GLY A 1 109 ? -6.170 0.604 -0.370 1.00 92.19 109 GLY A N 1
ATOM 886 C CA . GLY A 1 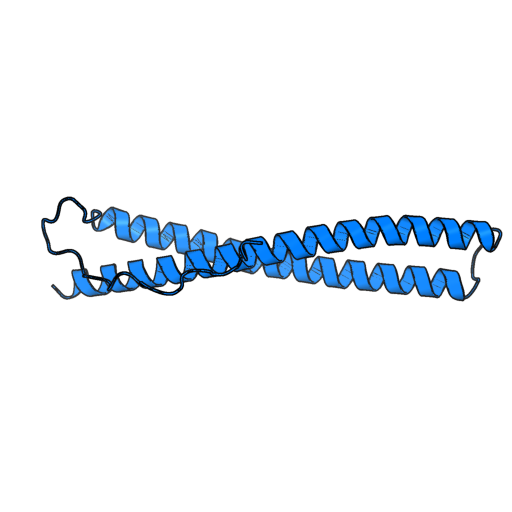109 ? -7.272 -0.226 0.124 1.00 92.19 109 GLY A CA 1
ATOM 887 C C . GLY A 1 109 ? -7.097 -0.607 1.597 1.00 92.19 109 GLY A C 1
ATOM 888 O O . GLY A 1 109 ? -8.044 -0.542 2.385 1.00 92.19 109 GLY A O 1
ATOM 889 N N . LEU A 1 110 ? -5.866 -0.939 1.989 1.00 90.94 110 LEU A N 1
ATOM 890 C CA . LEU A 1 110 ? -5.509 -1.235 3.371 1.00 90.94 110 LEU A CA 1
ATOM 891 C C . LEU A 1 110 ? -5.682 -0.007 4.283 1.00 90.94 110 LEU A C 1
ATOM 893 O O . LEU A 1 110 ? -6.298 -0.116 5.343 1.00 90.94 110 LEU A O 1
ATOM 897 N N . ALA A 1 111 ? -5.206 1.168 3.862 1.00 92.31 111 ALA A N 1
ATOM 898 C CA . ALA A 1 111 ? -5.352 2.419 4.603 1.00 92.31 111 ALA A CA 1
ATOM 899 C C . ALA A 1 111 ? -6.831 2.784 4.811 1.00 92.31 111 ALA A C 1
ATOM 90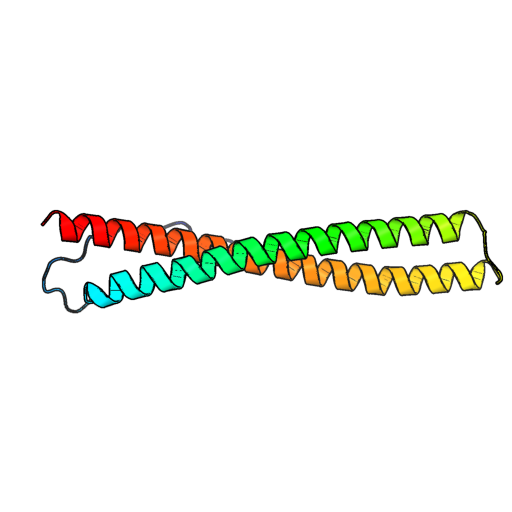1 O O . ALA A 1 111 ? -7.232 3.096 5.933 1.00 92.31 111 ALA A O 1
ATOM 902 N N . VAL A 1 112 ? -7.666 2.658 3.775 1.00 93.69 112 VAL A N 1
ATOM 903 C CA . VAL A 1 112 ? -9.117 2.883 3.876 1.00 93.69 112 VAL A CA 1
ATOM 904 C C . VAL A 1 112 ? -9.751 1.933 4.896 1.00 93.69 112 VAL A C 1
ATOM 906 O O . VAL A 1 112 ? -10.489 2.382 5.776 1.00 93.69 112 VAL A O 1
ATOM 909 N N . GLY A 1 113 ? -9.433 0.636 4.825 1.00 91.38 113 GLY A N 1
ATOM 910 C CA . GLY A 1 113 ? -9.962 -0.367 5.750 1.00 91.38 113 GLY A CA 1
ATOM 911 C C . GLY A 1 113 ? -9.578 -0.094 7.207 1.00 91.38 113 GLY A C 1
ATOM 912 O O . GLY A 1 113 ? -10.439 -0.090 8.091 1.00 91.38 113 GLY A O 1
ATOM 913 N N . PHE A 1 114 ? -8.302 0.203 7.465 1.00 90.25 114 PHE A N 1
ATOM 914 C CA . PHE A 1 114 ? -7.836 0.516 8.817 1.00 90.25 114 PHE A CA 1
ATOM 915 C C . PHE A 1 114 ? -8.368 1.852 9.335 1.00 90.25 114 PHE A C 1
ATOM 917 O O . PHE A 1 114 ? -8.659 1.952 10.527 1.00 90.25 114 PHE A O 1
ATOM 924 N N . ASN A 1 115 ? -8.554 2.861 8.479 1.00 92.56 115 ASN A N 1
ATOM 925 C CA . ASN A 1 115 ? -9.188 4.110 8.895 1.00 92.56 115 ASN A CA 1
ATOM 926 C C . ASN A 1 115 ? -10.641 3.881 9.335 1.00 92.56 115 ASN A C 1
ATOM 928 O O . ASN A 1 115 ? -11.015 4.273 10.440 1.00 92.56 115 ASN A O 1
ATOM 932 N N . ALA A 1 116 ? -11.430 3.161 8.532 1.00 91.06 116 ALA A N 1
ATOM 933 C CA . ALA A 1 116 ? -12.811 2.828 8.879 1.00 91.06 116 ALA A CA 1
ATOM 934 C C . ALA A 1 116 ? -12.893 2.034 10.197 1.00 91.06 116 ALA A C 1
ATOM 936 O O . ALA A 1 116 ? -13.714 2.335 11.067 1.00 91.06 116 ALA A O 1
ATOM 937 N N . ALA A 1 117 ? -11.999 1.060 10.392 1.00 88.00 117 ALA A N 1
ATOM 938 C CA . ALA A 1 117 ? -11.939 0.284 11.627 1.00 88.00 117 ALA A CA 1
ATOM 939 C C . ALA A 1 117 ? -11.579 1.150 12.850 1.00 88.00 117 ALA A C 1
ATOM 941 O O . ALA A 1 117 ? -12.189 1.004 13.912 1.00 88.00 117 ALA A O 1
ATOM 942 N N . ARG A 1 118 ? -10.637 2.097 12.714 1.00 91.62 118 ARG A N 1
ATOM 943 C CA . ARG A 1 118 ? -10.316 3.061 13.781 1.00 91.62 118 ARG A CA 1
ATOM 944 C C . ARG A 1 118 ? -11.507 3.933 14.149 1.00 91.62 118 ARG A C 1
ATOM 946 O O . ARG A 1 118 ? -11.724 4.171 15.333 1.00 91.62 118 ARG A O 1
ATOM 953 N N . GLU A 1 119 ? -12.270 4.410 13.172 1.00 90.31 119 GLU A N 1
ATOM 954 C CA . GLU A 1 119 ? -13.450 5.246 13.421 1.00 90.31 119 GLU A CA 1
ATOM 955 C C . GLU A 1 119 ? -14.538 4.490 14.192 1.00 90.31 119 GLU A C 1
ATOM 957 O O . GLU A 1 119 ? -15.173 5.053 15.086 1.00 90.31 119 GLU A O 1
ATOM 962 N N . VAL A 1 120 ? -14.743 3.203 13.893 1.00 89.44 120 VAL A N 1
ATOM 963 C CA . VAL A 1 120 ? -15.655 2.338 14.661 1.00 89.44 120 VAL A CA 1
ATOM 964 C C . VAL A 1 120 ? -15.162 2.172 16.100 1.00 89.44 120 VAL A C 1
ATOM 966 O O . VAL A 1 120 ? -15.908 2.458 17.034 1.00 89.44 120 VAL A O 1
ATOM 969 N N . LEU A 1 121 ? -13.893 1.801 16.300 1.00 88.81 121 LEU A N 1
ATOM 970 C CA . LEU A 1 121 ? -13.325 1.614 17.643 1.00 88.81 121 LEU A CA 1
ATOM 971 C C . LEU A 1 121 ? -13.302 2.919 18.456 1.00 88.81 121 LEU A C 1
ATOM 973 O O . LEU A 1 121 ? -13.526 2.908 19.664 1.00 88.81 121 LEU A O 1
ATOM 977 N N . SER A 1 122 ? -13.068 4.060 17.807 1.00 88.38 122 SER A N 1
ATOM 978 C CA . SER A 1 122 ? -13.102 5.372 18.459 1.00 88.38 122 SER A CA 1
ATOM 979 C C . SER A 1 122 ? -14.511 5.743 18.927 1.00 88.38 122 SER A C 1
ATOM 981 O O . SER A 1 122 ? -14.665 6.333 20.001 1.00 88.38 122 SER A O 1
ATOM 983 N N . ARG A 1 123 ? -15.544 5.398 18.148 1.00 88.06 123 ARG A N 1
ATOM 984 C CA . ARG A 1 123 ? -16.945 5.594 18.546 1.00 88.06 123 ARG A CA 1
ATOM 985 C C . ARG A 1 123 ? -17.321 4.693 19.719 1.00 88.06 123 ARG A C 1
ATOM 987 O O . ARG A 1 123 ? -17.885 5.201 20.681 1.00 88.06 123 ARG A O 1
ATOM 994 N N . GLU A 1 124 ? -16.905 3.429 19.685 1.00 87.06 124 GLU A N 1
ATOM 995 C CA . GLU A 1 124 ? -17.105 2.461 20.774 1.00 87.06 124 GLU A CA 1
ATOM 996 C C . GLU A 1 124 ? -16.452 2.914 22.089 1.00 87.06 124 GLU A C 1
ATOM 998 O O . GLU A 1 124 ? -17.024 2.789 23.168 1.00 87.06 124 GLU A O 1
ATOM 1003 N N . ILE A 1 125 ? -15.246 3.483 22.030 1.00 86.00 125 ILE A N 1
ATOM 1004 C CA . ILE A 1 125 ? -14.607 4.033 23.234 1.00 86.00 125 ILE A CA 1
ATOM 1005 C C . ILE A 1 125 ? -15.402 5.225 23.767 1.00 86.00 125 ILE A C 1
ATOM 1007 O O . ILE A 1 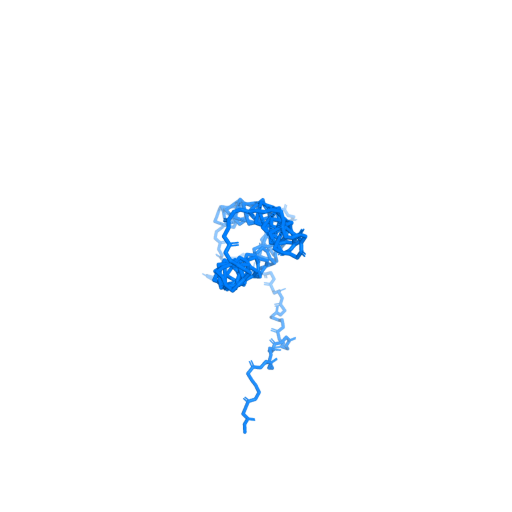125 ? -15.588 5.361 24.973 1.00 86.00 125 ILE A O 1
ATOM 1011 N N . THR A 1 126 ? -15.872 6.087 22.867 1.00 87.62 126 THR A N 1
ATOM 1012 C CA . THR A 1 126 ? -16.627 7.286 23.240 1.00 87.62 126 THR A CA 1
ATOM 1013 C C . THR A 1 126 ? -17.976 6.945 23.869 1.00 87.62 126 THR A C 1
ATOM 1015 O O . THR A 1 126 ? -18.389 7.650 24.786 1.00 87.62 126 THR A O 1
ATOM 1018 N N . SER A 1 127 ? -18.666 5.897 23.403 1.00 85.44 127 SER A N 1
ATOM 1019 C CA . SER A 1 127 ? -19.924 5.446 24.012 1.00 85.44 127 SER A CA 1
ATOM 1020 C C . SER A 1 127 ? -19.690 4.900 25.419 1.00 85.44 127 SER A C 1
ATOM 1022 O O . SER A 1 127 ? -20.329 5.372 26.351 1.00 85.44 127 SER A O 1
ATOM 1024 N N . ARG A 1 128 ? -18.701 4.017 25.602 1.00 83.75 128 ARG A N 1
ATOM 1025 C CA . ARG A 1 128 ? -18.405 3.390 26.905 1.00 83.75 128 ARG A CA 1
ATOM 1026 C C . ARG A 1 128 ? -17.892 4.344 27.984 1.00 83.75 128 ARG A C 1
ATOM 1028 O O . ARG A 1 128 ? -17.978 4.020 29.156 1.00 83.75 128 ARG A O 1
ATOM 1035 N N . ILE A 1 129 ? -17.306 5.484 27.610 1.00 81.38 129 ILE A N 1
ATOM 1036 C CA . ILE A 1 129 ? -16.875 6.513 28.578 1.00 81.38 129 ILE A CA 1
ATOM 1037 C C . ILE A 1 129 ? -18.062 7.360 29.068 1.00 81.38 129 ILE A C 1
ATOM 1039 O O . ILE A 1 129 ? -17.965 7.993 30.116 1.00 81.38 129 ILE A O 1
ATOM 1043 N N . LYS A 1 130 ? -19.152 7.432 28.293 1.00 73.19 130 LYS A N 1
ATOM 1044 C CA . LYS A 1 130 ? -20.334 8.244 28.618 1.00 73.19 130 LYS A CA 1
ATOM 1045 C C . LYS A 1 130 ? -21.382 7.500 29.456 1.00 73.19 130 LYS A C 1
ATOM 1047 O O . LYS A 1 130 ? -22.278 8.168 29.967 1.00 73.19 130 LYS A O 1
ATOM 1052 N N . GLU A 1 131 ? -21.290 6.174 29.542 1.00 57.81 131 GLU A N 1
ATOM 1053 C CA . GLU A 1 131 ? -22.079 5.309 30.438 1.00 57.81 131 GLU A CA 1
ATOM 1054 C C . GLU A 1 131 ? -21.511 5.322 31.863 1.00 57.81 131 GLU A C 1
ATOM 1056 O O . GLU A 1 131 ? -22.332 5.350 32.808 1.00 57.81 131 GLU A O 1
#

Organism: NCBI:txid1618448

Radius of gyration: 24.63 Å; chains: 1; bounding box: 55×27×65 Å